Protein AF-A0A946H0Y4-F1 (afdb_monomer_lite)

Structure (mmCIF, N/CA/C/O backbone):
data_AF-A0A946H0Y4-F1
#
_entry.id   AF-A0A946H0Y4-F1
#
loop_
_atom_site.group_PDB
_atom_site.id
_atom_site.type_symbol
_atom_site.label_atom_id
_atom_site.label_alt_id
_atom_site.label_comp_id
_atom_site.label_asym_id
_atom_site.label_entity_id
_atom_site.label_seq_id
_atom_site.pdbx_PDB_ins_code
_atom_site.Cartn_x
_atom_site.Cartn_y
_atom_site.Cartn_z
_atom_site.occupancy
_atom_site.B_iso_or_equiv
_atom_site.auth_seq_id
_atom_site.auth_comp_id
_atom_site.auth_asym_id
_atom_site.auth_atom_id
_atom_site.pdbx_PDB_model_num
ATOM 1 N N . MET A 1 1 ? -4.614 -0.184 -1.882 1.00 82.50 1 MET A N 1
ATOM 2 C CA . MET A 1 1 ? -5.746 0.672 -2.309 1.00 82.50 1 MET A CA 1
ATOM 3 C C . MET A 1 1 ? -6.709 0.758 -1.132 1.00 82.50 1 MET A C 1
ATOM 5 O O . MET A 1 1 ? -7.605 -0.063 -1.031 1.00 82.50 1 MET A O 1
ATOM 9 N N . ASP A 1 2 ? -6.499 1.700 -0.209 1.00 92.94 2 ASP A N 1
ATOM 10 C CA . ASP A 1 2 ? -7.055 1.586 1.157 1.00 92.94 2 ASP A CA 1
ATOM 11 C C . ASP A 1 2 ? -8.310 2.457 1.386 1.00 92.94 2 ASP A C 1
ATOM 13 O O . ASP A 1 2 ? -9.064 2.266 2.343 1.00 92.94 2 ASP A O 1
ATOM 17 N N . PHE A 1 3 ? -8.573 3.414 0.490 1.00 93.12 3 PHE A N 1
ATOM 18 C CA . PHE A 1 3 ? -9.705 4.338 0.607 1.00 93.12 3 PHE A CA 1
ATOM 19 C C . PHE A 1 3 ? -11.061 3.642 0.495 1.00 93.12 3 PHE A C 1
ATOM 21 O O . PHE A 1 3 ? -11.935 3.901 1.312 1.00 93.12 3 PHE A O 1
ATOM 28 N N . TYR A 1 4 ? -11.229 2.731 -0.465 1.00 92.75 4 TYR A N 1
ATOM 29 C CA . TYR A 1 4 ? -12.509 2.062 -0.710 1.00 92.75 4 TYR A CA 1
ATOM 30 C C . TYR A 1 4 ? -13.047 1.286 0.516 1.00 92.75 4 TYR A C 1
ATOM 32 O O . TYR A 1 4 ? -14.135 1.628 0.987 1.00 92.75 4 TYR A O 1
ATOM 40 N N . PRO A 1 5 ? -12.297 0.342 1.133 1.00 91.94 5 PRO A N 1
ATOM 41 C CA . PRO A 1 5 ? -12.724 -0.305 2.382 1.00 91.94 5 PRO A CA 1
ATOM 42 C C . PRO A 1 5 ? -13.009 0.690 3.515 1.00 91.94 5 PRO A C 1
ATOM 44 O O . PRO A 1 5 ? -13.904 0.468 4.333 1.00 91.94 5 PRO A O 1
ATOM 47 N N . THR A 1 6 ? -12.236 1.775 3.583 1.00 93.94 6 THR A N 1
ATOM 48 C CA . THR A 1 6 ? -12.351 2.787 4.640 1.00 93.94 6 THR A CA 1
ATOM 49 C C . THR A 1 6 ? -13.611 3.635 4.489 1.00 93.94 6 THR A C 1
ATOM 51 O O . THR A 1 6 ? -14.281 3.889 5.486 1.00 93.94 6 THR A O 1
ATOM 54 N N . MET A 1 7 ? -13.978 4.018 3.264 1.00 94.44 7 MET A N 1
ATOM 55 C CA . MET A 1 7 ? -15.216 4.751 2.980 1.00 94.44 7 MET A CA 1
ATOM 56 C C . MET A 1 7 ? -16.454 3.895 3.255 1.00 94.44 7 MET A C 1
ATOM 58 O O . MET A 1 7 ? -17.384 4.386 3.886 1.00 94.44 7 MET A O 1
ATOM 62 N N . LEU A 1 8 ? -16.445 2.610 2.870 1.00 93.62 8 LEU A N 1
ATOM 63 C CA . LEU A 1 8 ? -17.530 1.676 3.204 1.00 93.62 8 LEU A CA 1
ATOM 64 C C . LEU A 1 8 ? -17.733 1.579 4.723 1.00 93.62 8 LEU A C 1
ATOM 66 O O . LEU A 1 8 ? -18.848 1.727 5.216 1.00 93.62 8 LEU A O 1
ATOM 70 N N . ALA A 1 9 ? -16.638 1.422 5.475 1.00 92.12 9 ALA A N 1
ATOM 71 C CA . ALA A 1 9 ? -16.685 1.377 6.933 1.00 92.12 9 ALA A CA 1
ATOM 72 C C . ALA A 1 9 ? -17.169 2.697 7.556 1.00 92.12 9 ALA A C 1
ATOM 74 O O . ALA A 1 9 ? -17.923 2.670 8.524 1.00 92.12 9 ALA A O 1
ATOM 75 N N . ALA A 1 10 ? -16.754 3.844 7.011 1.00 94.06 10 ALA A N 1
ATOM 76 C CA . ALA A 1 10 ? -17.194 5.156 7.481 1.00 94.06 10 ALA A CA 1
ATOM 77 C C . ALA A 1 10 ? -18.685 5.409 7.204 1.00 94.06 10 ALA A C 1
ATOM 79 O O . ALA A 1 10 ? -19.350 6.048 8.013 1.00 94.06 10 ALA A O 1
ATOM 80 N N . ALA A 1 11 ? -19.207 4.885 6.093 1.00 95.44 11 ALA A N 1
ATOM 81 C CA . ALA A 1 11 ? -20.615 4.976 5.720 1.00 95.44 11 ALA A CA 1
ATOM 82 C C . ALA A 1 11 ? -21.510 3.925 6.408 1.00 95.44 11 ALA A C 1
ATOM 84 O O . ALA A 1 11 ? -22.726 3.983 6.258 1.00 95.44 11 ALA A O 1
ATOM 85 N N . GLY A 1 12 ? -20.935 2.959 7.137 1.00 94.44 12 GLY A N 1
ATOM 86 C CA . GLY A 1 12 ? -21.692 1.857 7.743 1.00 94.44 12 GLY A CA 1
ATOM 87 C C . GLY A 1 12 ? -22.266 0.869 6.721 1.00 94.44 12 GLY A C 1
ATOM 88 O O . GLY A 1 12 ? -23.284 0.240 6.990 1.00 94.44 12 GLY A O 1
ATOM 89 N N . VAL A 1 13 ? -21.639 0.753 5.547 1.00 94.19 13 VAL A N 1
ATOM 90 C CA . VAL A 1 13 ? -22.084 -0.114 4.448 1.00 94.19 13 VAL A CA 1
ATOM 91 C C . VAL A 1 13 ? -21.235 -1.382 4.404 1.00 94.19 13 VAL A C 1
ATOM 93 O O . VAL A 1 13 ? -20.002 -1.326 4.473 1.00 94.19 13 VAL A O 1
ATOM 96 N N . ASP A 1 14 ? -21.895 -2.527 4.247 1.00 89.69 14 ASP A N 1
ATOM 97 C CA . ASP A 1 14 ? -21.227 -3.817 4.096 1.00 89.69 14 ASP A CA 1
ATOM 98 C C . ASP A 1 14 ? -20.487 -3.940 2.757 1.00 89.69 14 ASP A C 1
ATOM 100 O O . ASP A 1 14 ? -20.855 -3.355 1.737 1.00 89.69 14 ASP A O 1
ATOM 104 N N . GLN A 1 15 ? -19.428 -4.750 2.748 1.00 88.25 15 GLN A N 1
ATOM 105 C CA . GLN A 1 15 ? -18.680 -5.042 1.529 1.00 88.25 15 GLN A CA 1
ATOM 106 C C . GLN A 1 15 ? -19.561 -5.809 0.524 1.00 88.25 15 GLN A C 1
ATOM 108 O O . GLN A 1 15 ? -20.143 -6.838 0.882 1.00 88.25 15 GLN A O 1
ATOM 113 N N . PRO A 1 16 ? -19.607 -5.389 -0.755 1.00 88.56 16 PRO A N 1
ATOM 114 C CA . PRO A 1 16 ? -20.278 -6.158 -1.796 1.00 88.56 16 PRO A CA 1
ATOM 115 C C . PRO A 1 16 ? -19.660 -7.555 -1.940 1.00 88.56 16 PRO A C 1
ATOM 117 O O . PRO A 1 16 ? -18.451 -7.685 -2.133 1.00 88.56 16 PRO A O 1
ATOM 120 N N . LYS A 1 17 ? -20.492 -8.605 -1.915 1.00 87.25 17 LYS A N 1
ATOM 121 C CA . LYS A 1 17 ? -20.043 -10.013 -1.994 1.00 87.25 17 LYS A CA 1
ATOM 122 C C . LYS A 1 17 ? -19.218 -10.336 -3.246 1.00 87.25 17 LYS A C 1
ATOM 124 O O . LYS A 1 17 ? -18.393 -11.239 -3.214 1.00 87.25 17 LYS A O 1
ATOM 129 N N . ASN A 1 18 ? -19.419 -9.581 -4.325 1.00 91.38 18 ASN A N 1
ATOM 130 C CA . ASN A 1 18 ? -18.791 -9.824 -5.624 1.00 91.38 18 ASN A CA 1
ATOM 131 C C . ASN A 1 18 ? -17.521 -8.981 -5.845 1.00 91.38 18 ASN A C 1
ATOM 133 O O . ASN A 1 18 ? -17.053 -8.878 -6.976 1.00 91.38 18 ASN A O 1
ATOM 137 N N . HIS A 1 19 ? -16.987 -8.335 -4.803 1.00 86.69 19 HIS A N 1
ATOM 138 C CA . HIS A 1 19 ? -15.822 -7.461 -4.914 1.00 86.69 19 HIS A CA 1
ATOM 139 C C . HIS A 1 19 ? -14.741 -7.856 -3.904 1.00 86.69 19 HIS A C 1
ATOM 141 O O . HIS A 1 19 ? -14.947 -7.778 -2.691 1.00 86.69 19 HIS A O 1
ATOM 147 N N . THR A 1 20 ? -13.560 -8.225 -4.401 1.00 87.44 20 THR A N 1
ATOM 148 C CA . THR A 1 20 ? -12.388 -8.503 -3.561 1.00 87.44 20 THR A CA 1
ATOM 149 C C . THR A 1 20 ? -11.712 -7.200 -3.157 1.00 87.44 20 THR A C 1
ATOM 151 O O . THR A 1 20 ? -11.207 -6.463 -4.002 1.00 87.44 20 THR A O 1
ATOM 154 N N . LEU A 1 21 ? -11.676 -6.907 -1.859 1.00 85.81 21 LEU A N 1
ATOM 155 C CA . LEU A 1 21 ? -10.944 -5.755 -1.341 1.00 85.81 21 LEU A CA 1
ATOM 156 C C . LEU A 1 21 ? -9.459 -6.093 -1.207 1.00 85.81 21 LEU A C 1
ATOM 158 O O . LEU A 1 21 ? -9.086 -7.002 -0.475 1.00 85.81 21 LEU A O 1
ATOM 162 N N . VAL A 1 22 ? -8.613 -5.322 -1.890 1.00 84.81 22 VAL A N 1
ATOM 163 C CA . VAL A 1 22 ? -7.142 -5.453 -1.842 1.00 84.81 22 VA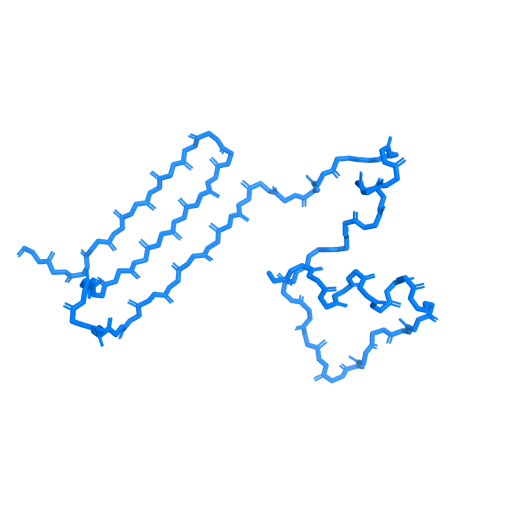L A CA 1
ATOM 164 C C . VAL A 1 22 ? -6.492 -4.514 -0.816 1.00 84.81 22 VAL A C 1
ATOM 166 O O . VAL A 1 22 ? -5.276 -4.518 -0.645 1.00 84.81 22 VAL A O 1
ATOM 169 N N . GLY A 1 23 ? -7.279 -3.646 -0.176 1.00 88.56 23 GLY A N 1
ATOM 170 C CA . GLY A 1 23 ? -6.802 -2.669 0.802 1.00 88.56 23 GLY A CA 1
ATOM 171 C C . GLY A 1 23 ? -7.320 -2.913 2.208 1.00 88.56 23 GLY A C 1
ATOM 172 O O . GLY A 1 23 ? -8.260 -3.675 2.425 1.00 88.56 23 GLY A O 1
ATOM 173 N N . VAL A 1 24 ? -6.728 -2.198 3.160 1.00 90.25 24 VAL A N 1
ATOM 174 C CA .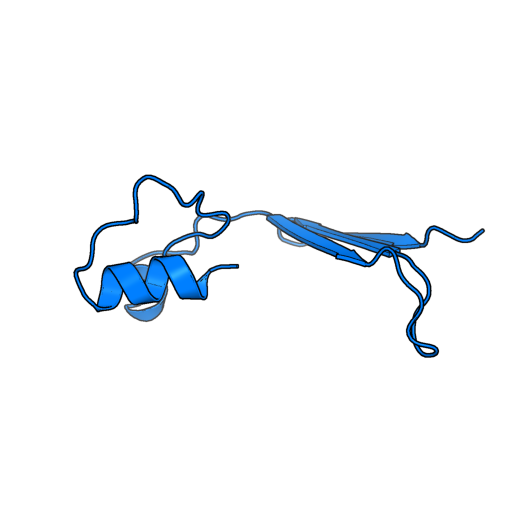 VAL A 1 24 ? -7.077 -2.290 4.583 1.00 90.25 24 VAL A CA 1
ATOM 175 C C . VAL A 1 24 ? -7.905 -1.086 5.029 1.00 90.25 24 VAL A C 1
ATOM 177 O O . VAL A 1 24 ? -7.703 0.035 4.561 1.00 90.25 24 VAL A O 1
ATOM 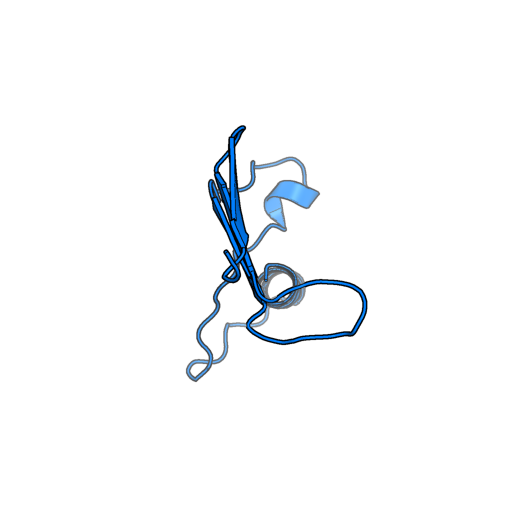180 N N . LYS A 1 25 ? -8.845 -1.307 5.953 1.00 91.00 25 LYS A N 1
ATOM 181 C CA . LYS A 1 25 ? -9.597 -0.225 6.606 1.00 91.00 25 LYS A CA 1
ATOM 182 C C . LYS A 1 25 ? -8.653 0.541 7.536 1.00 91.00 25 LYS A C 1
ATOM 184 O O . LYS A 1 25 ? -8.113 -0.052 8.462 1.00 91.00 25 LYS A O 1
ATOM 189 N N . PHE A 1 26 ? -8.492 1.850 7.346 1.00 93.50 26 PHE A N 1
ATOM 190 C CA . PHE A 1 26 ? -7.623 2.684 8.196 1.00 93.50 26 PHE A CA 1
ATOM 191 C C . PHE A 1 26 ? -8.388 3.726 9.028 1.00 93.50 26 PHE A C 1
ATOM 193 O O . PHE A 1 26 ? -7.787 4.619 9.619 1.00 93.50 26 PHE A O 1
ATOM 200 N N . LEU A 1 27 ? -9.714 3.590 9.147 1.00 93.56 27 LEU A N 1
ATOM 201 C CA . LEU A 1 27 ? -10.536 4.464 9.994 1.00 93.56 27 LEU A CA 1
ATOM 202 C C . LEU A 1 27 ? -10.048 4.533 11.462 1.00 93.56 27 LEU A C 1
ATOM 204 O O . LEU A 1 27 ? -9.998 5.637 12.003 1.00 93.56 27 LEU A O 1
ATOM 208 N N . PRO A 1 28 ? -9.624 3.426 12.113 1.00 92.12 28 PRO A N 1
ATOM 209 C CA . PRO A 1 28 ? -9.056 3.488 13.464 1.00 92.12 28 PRO A CA 1
ATOM 210 C C . PRO A 1 28 ? -7.731 4.261 13.541 1.00 92.12 28 PRO A C 1
ATOM 212 O O . PRO A 1 28 ? -7.448 4.879 14.570 1.00 92.12 28 PRO A O 1
ATOM 215 N N . VAL A 1 29 ? -6.951 4.270 12.451 1.00 94.75 29 VAL A N 1
ATOM 216 C CA . VAL A 1 29 ? -5.709 5.052 12.330 1.00 94.75 29 VAL A CA 1
ATOM 217 C C . VAL A 1 29 ? -6.027 6.543 12.297 1.00 94.75 29 VAL A C 1
ATOM 219 O O . VAL A 1 29 ? -5.402 7.316 13.014 1.00 94.75 29 VAL A O 1
ATOM 222 N N . LEU A 1 30 ? -7.063 6.944 11.551 1.00 93.25 30 LEU A N 1
ATOM 223 C CA . LEU A 1 30 ? -7.536 8.335 11.524 1.00 93.25 30 LEU A CA 1
ATOM 224 C C . LEU A 1 30 ? -8.034 8.818 12.891 1.00 93.25 30 LEU A C 1
ATOM 226 O O . LEU A 1 30 ? -7.905 9.994 13.214 1.00 93.25 30 LEU A O 1
ATOM 230 N N . LYS A 1 31 ? -8.581 7.910 13.705 1.00 94.31 31 LYS A N 1
ATOM 231 C CA . LYS A 1 31 ? -9.020 8.190 15.081 1.00 94.31 31 LYS A CA 1
ATOM 232 C C . LYS A 1 31 ? -7.890 8.101 16.112 1.00 94.31 31 LYS A C 1
ATOM 234 O O . LYS A 1 31 ? -8.153 8.256 17.298 1.00 94.31 31 LYS A O 1
ATOM 239 N N . ASN A 1 32 ? -6.658 7.828 15.681 1.00 94.81 32 ASN A N 1
ATOM 240 C CA . ASN A 1 32 ? -5.497 7.616 16.547 1.00 94.81 32 ASN A CA 1
ATOM 241 C C . ASN A 1 32 ? -5.703 6.501 17.598 1.00 94.81 32 ASN A C 1
ATOM 243 O O . ASN A 1 32 ? -5.170 6.552 18.702 1.00 94.81 32 ASN A O 1
ATOM 247 N N . THR A 1 33 ? -6.509 5.494 17.250 1.00 96.12 33 THR A N 1
ATOM 248 C CA . THR A 1 33 ? -6.863 4.356 18.125 1.00 96.12 33 THR A CA 1
ATOM 249 C C . THR A 1 33 ? -6.155 3.059 17.743 1.00 96.12 33 THR A C 1
ATOM 251 O O . THR A 1 33 ? -6.143 2.113 18.522 1.00 96.12 33 THR A O 1
ATOM 254 N N . ALA A 1 34 ? -5.548 3.006 16.556 1.00 94.38 34 ALA A N 1
ATOM 255 C CA . ALA A 1 34 ? -4.759 1.871 16.093 1.00 94.38 34 ALA A CA 1
ATOM 256 C C . ALA A 1 34 ? -3.660 2.329 15.126 1.00 94.38 34 ALA A C 1
ATOM 258 O O . ALA A 1 34 ? -3.658 3.464 14.648 1.00 94.38 34 ALA A O 1
ATOM 259 N N . LYS A 1 35 ? -2.741 1.418 14.802 1.00 92.06 35 LYS A N 1
ATOM 260 C CA . LYS A 1 35 ? -1.754 1.591 13.728 1.00 92.06 35 LYS A CA 1
ATOM 261 C C . LYS A 1 35 ? -2.224 0.865 12.470 1.00 92.06 35 LYS A C 1
ATOM 263 O O . LYS A 1 35 ? -3.097 0.006 12.537 1.00 92.06 35 LYS A O 1
ATOM 268 N N . ILE A 1 36 ? -1.654 1.216 11.319 1.00 89.81 36 ILE A N 1
ATOM 269 C CA . ILE A 1 36 ? -1.958 0.508 10.076 1.00 89.81 36 ILE A CA 1
ATOM 270 C C . ILE A 1 36 ? -1.353 -0.902 10.116 1.00 89.81 36 ILE A C 1
ATOM 272 O O . ILE A 1 36 ? -0.143 -1.068 10.256 1.00 89.81 36 ILE A O 1
ATOM 276 N N . GLU A 1 37 ? -2.200 -1.920 9.985 1.00 84.12 37 GLU A N 1
ATOM 277 C CA . GLU A 1 37 ? -1.802 -3.333 9.939 1.00 84.12 37 GLU A CA 1
ATOM 278 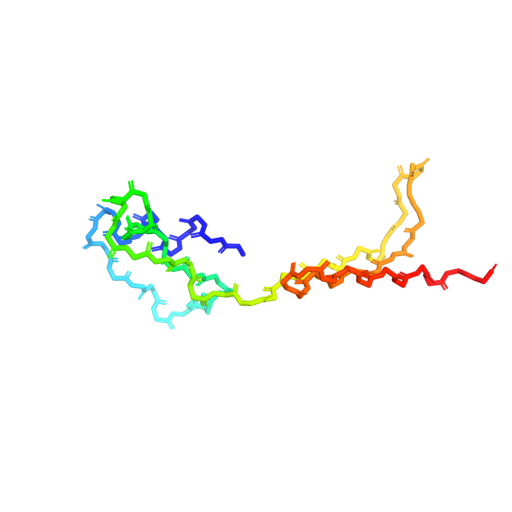C C . GLU A 1 37 ? -1.431 -3.744 8.509 1.00 84.12 37 GLU A C 1
ATOM 280 O O . GLU A 1 37 ? -2.021 -4.637 7.908 1.00 84.12 37 GLU A O 1
ATOM 285 N N . ARG A 1 38 ? -0.475 -3.032 7.910 1.00 89.75 38 ARG A N 1
ATOM 286 C CA . ARG A 1 38 ? 0.069 -3.381 6.596 1.00 89.75 38 ARG A CA 1
ATOM 287 C C . ARG A 1 38 ? 1.558 -3.086 6.574 1.00 89.75 38 ARG A C 1
ATOM 289 O O . ARG A 1 38 ? 1.971 -1.940 6.729 1.00 89.75 38 ARG A O 1
ATOM 296 N N . ASP A 1 39 ? 2.365 -4.120 6.382 1.00 91.75 39 ASP A N 1
ATOM 297 C CA . ASP A 1 39 ? 3.824 -4.004 6.360 1.00 91.75 39 ASP A CA 1
ATOM 298 C C . ASP A 1 39 ? 4.385 -3.706 4.965 1.00 91.75 39 ASP A C 1
ATOM 300 O O . ASP A 1 39 ? 5.498 -3.181 4.865 1.00 91.75 39 ASP A O 1
ATOM 304 N N . THR A 1 40 ? 3.596 -3.985 3.920 1.00 95.06 40 THR A N 1
ATOM 305 C CA . THR A 1 40 ? 4.043 -3.962 2.527 1.00 95.06 40 THR A CA 1
ATOM 306 C C . THR A 1 40 ? 3.086 -3.189 1.607 1.00 95.06 40 THR A C 1
ATOM 308 O O . THR A 1 40 ? 1.863 -3.240 1.757 1.00 95.06 40 THR A O 1
ATOM 311 N N . VAL A 1 41 ? 3.633 -2.428 0.656 1.00 95.50 41 VAL A N 1
ATOM 312 C CA . VAL A 1 41 ? 2.912 -1.803 -0.470 1.00 95.50 41 VAL A CA 1
ATOM 313 C C . VAL A 1 41 ? 3.564 -2.265 -1.772 1.00 95.50 41 VAL A C 1
ATOM 315 O O . VAL A 1 41 ? 4.792 -2.351 -1.837 1.00 95.50 41 VAL A O 1
ATOM 318 N N . TYR A 1 42 ? 2.752 -2.482 -2.802 1.00 96.31 42 TYR A N 1
ATOM 319 C CA . TYR A 1 42 ? 3.191 -2.923 -4.121 1.00 96.31 42 TYR A CA 1
ATOM 320 C C . TYR A 1 42 ? 2.838 -1.886 -5.187 1.00 96.31 42 TYR A C 1
ATOM 322 O O . TYR A 1 42 ?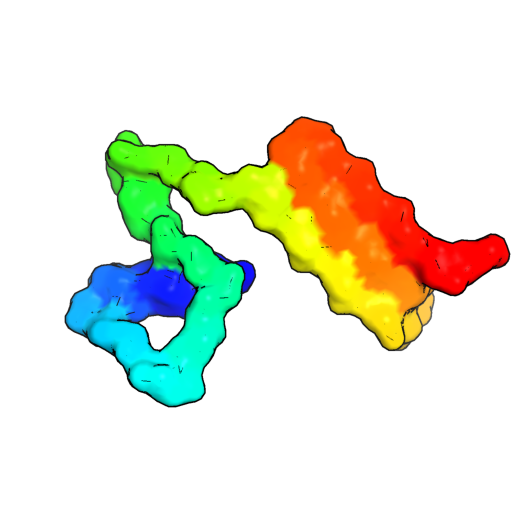 1.766 -1.276 -5.139 1.00 96.31 42 TYR A O 1
ATOM 330 N N . TRP A 1 43 ? 3.725 -1.743 -6.164 1.00 96.31 43 TRP A N 1
ATOM 331 C CA . TRP A 1 43 ? 3.499 -1.043 -7.421 1.00 96.31 43 TRP A CA 1
ATOM 332 C C . TRP A 1 43 ? 3.939 -1.949 -8.559 1.00 96.31 43 TRP A C 1
ATOM 334 O O . TRP A 1 43 ? 5.000 -2.568 -8.488 1.00 96.31 43 TRP A O 1
ATOM 344 N N . HIS A 1 44 ? 3.134 -1.988 -9.610 1.00 96.00 44 HIS A N 1
ATOM 345 C CA . HIS A 1 44 ? 3.461 -2.657 -10.854 1.00 96.00 44 HIS A CA 1
ATOM 346 C C . HIS A 1 44 ? 3.095 -1.706 -11.987 1.00 96.00 44 HIS A C 1
ATOM 348 O O . HIS A 1 44 ? 1.935 -1.308 -12.108 1.00 96.00 44 HIS A O 1
ATOM 354 N N . PHE A 1 45 ? 4.094 -1.295 -12.758 1.00 95.56 45 PHE A N 1
ATOM 355 C CA . PHE A 1 45 ? 3.955 -0.341 -13.848 1.00 95.56 45 PHE A CA 1
ATOM 356 C C . PHE A 1 45 ? 4.554 -0.950 -15.124 1.00 95.56 45 PHE A C 1
ATOM 358 O O . PHE A 1 45 ? 5.709 -0.691 -15.450 1.00 95.56 45 PHE A O 1
ATOM 365 N N . PRO A 1 46 ? 3.803 -1.815 -15.834 1.00 94.69 46 PRO A N 1
ATOM 366 C CA . PRO A 1 46 ? 4.301 -2.567 -16.985 1.00 94.69 46 PRO A CA 1
ATOM 367 C C . PRO A 1 46 ? 4.134 -1.795 -18.304 1.00 94.69 46 PRO A C 1
ATOM 369 O O . PRO A 1 46 ? 3.779 -2.376 -19.328 1.00 94.69 46 PRO A O 1
ATOM 372 N N . CYS A 1 47 ? 4.297 -0.473 -18.289 1.00 92.94 47 CYS A N 1
ATOM 373 C CA . CYS A 1 47 ? 4.092 0.354 -19.472 1.00 92.94 47 CYS A CA 1
ATOM 374 C C . CYS A 1 47 ? 5.062 1.534 -19.530 1.00 92.94 47 CYS A C 1
ATOM 376 O O . CYS A 1 47 ? 5.682 1.905 -18.538 1.00 92.94 47 CYS A O 1
ATOM 378 N N . TYR A 1 48 ? 5.182 2.106 -20.726 1.00 91.50 48 TYR A N 1
ATOM 379 C CA . TYR A 1 48 ? 5.943 3.321 -20.987 1.00 91.50 48 TYR A CA 1
ATOM 380 C C . TYR A 1 48 ? 5.008 4.528 -20.949 1.00 91.50 48 TYR A C 1
ATOM 382 O O . TYR A 1 48 ? 3.940 4.498 -21.562 1.00 91.50 48 TYR A O 1
ATOM 390 N N . ASP A 1 49 ? 5.429 5.610 -20.297 1.00 86.88 49 ASP A N 1
ATOM 391 C CA . ASP A 1 49 ? 4.717 6.899 -20.328 1.00 86.88 49 ASP A CA 1
ATOM 392 C C . ASP A 1 49 ? 5.581 8.066 -20.847 1.00 86.88 49 ASP A C 1
ATOM 394 O O . ASP A 1 49 ? 5.186 9.231 -20.775 1.00 86.88 49 ASP A O 1
ATOM 398 N N . GLY A 1 50 ? 6.773 7.756 -21.371 1.00 83.38 50 GLY A N 1
ATOM 399 C CA . GLY A 1 50 ? 7.754 8.733 -21.852 1.00 83.38 50 GLY A CA 1
ATOM 400 C C . GLY A 1 50 ? 8.532 9.460 -20.747 1.00 83.38 50 GLY A C 1
ATOM 401 O O . GLY A 1 50 ? 9.389 10.283 -21.059 1.00 83.38 50 GLY A O 1
ATOM 402 N N . ARG A 1 51 ? 8.250 9.182 -19.468 1.00 85.69 51 ARG A N 1
ATOM 403 C CA . ARG A 1 51 ? 8.935 9.754 -18.295 1.00 85.69 51 ARG A CA 1
ATOM 404 C C . ARG A 1 51 ? 9.494 8.689 -17.352 1.00 85.69 51 ARG A C 1
ATOM 406 O O . ARG A 1 51 ? 10.349 9.015 -16.532 1.00 85.69 51 ARG A O 1
ATOM 413 N N . ALA A 1 52 ? 9.027 7.450 -17.464 1.00 86.19 52 ALA A N 1
ATOM 414 C CA . ALA A 1 52 ? 9.524 6.305 -16.720 1.00 86.19 52 ALA A CA 1
ATOM 415 C C . ALA A 1 52 ? 9.559 5.037 -17.585 1.00 86.19 52 ALA A C 1
ATOM 417 O O . ALA A 1 52 ? 8.710 4.836 -18.459 1.00 86.19 52 ALA A O 1
ATOM 418 N N . ASN A 1 53 ? 10.529 4.172 -17.282 1.00 92.25 53 ASN A N 1
ATOM 419 C CA . ASN A 1 53 ? 10.617 2.831 -17.848 1.00 92.25 53 ASN A CA 1
ATOM 420 C C . ASN A 1 53 ? 9.703 1.867 -17.072 1.00 92.25 53 ASN A C 1
ATOM 422 O O . ASN A 1 53 ? 9.462 2.075 -15.869 1.00 92.25 53 ASN A O 1
ATOM 426 N N . PRO A 1 54 ? 9.224 0.795 -17.726 1.00 96.38 54 PRO A N 1
ATOM 427 C CA . PRO A 1 54 ? 8.491 -0.268 -17.068 1.00 96.38 54 PRO A CA 1
ATOM 428 C C . PRO A 1 54 ? 9.243 -0.791 -15.843 1.00 96.38 54 PRO A C 1
ATOM 430 O O . PRO A 1 54 ? 10.434 -1.104 -15.895 1.00 96.38 54 PRO A O 1
ATOM 433 N N . SER A 1 55 ? 8.546 -0.845 -14.714 1.00 96.62 55 SER A N 1
ATOM 434 C CA . SER A 1 55 ? 9.149 -1.218 -13.440 1.00 96.62 55 SER A CA 1
ATOM 435 C C . SER A 1 55 ? 8.126 -1.745 -12.443 1.00 96.62 55 SER A C 1
ATOM 437 O O . SER A 1 55 ? 6.919 -1.506 -12.538 1.00 96.62 55 SER A O 1
ATOM 439 N N . SER A 1 56 ? 8.622 -2.459 -11.438 1.00 97.69 56 SER A N 1
ATOM 440 C CA . SER A 1 56 ? 7.869 -2.801 -10.235 1.00 97.69 56 SER A CA 1
ATOM 441 C C . SER A 1 56 ? 8.582 -2.290 -8.998 1.00 97.69 56 SER A C 1
ATOM 443 O O . SER A 1 56 ? 9.803 -2.151 -8.962 1.00 97.69 56 SER A O 1
ATOM 445 N N . ALA A 1 57 ? 7.812 -1.998 -7.956 1.00 97.56 57 ALA A N 1
ATOM 446 C CA . ALA A 1 57 ? 8.374 -1.601 -6.679 1.00 97.56 57 ALA A CA 1
ATOM 447 C C . ALA A 1 57 ? 7.633 -2.255 -5.520 1.00 97.56 57 ALA A C 1
ATOM 449 O O . ALA A 1 57 ? 6.410 -2.399 -5.527 1.00 97.56 57 ALA A O 1
ATOM 450 N N . ILE A 1 58 ? 8.392 -2.586 -4.482 1.00 98.12 58 ILE A N 1
ATOM 451 C CA . ILE A 1 58 ? 7.871 -3.092 -3.217 1.00 98.12 58 ILE A CA 1
ATOM 452 C C . ILE A 1 58 ? 8.426 -2.210 -2.107 1.00 98.12 58 ILE A C 1
ATOM 454 O O . ILE A 1 58 ? 9.632 -1.991 -2.014 1.00 98.12 58 ILE A O 1
ATOM 458 N N . ARG A 1 59 ? 7.553 -1.696 -1.240 1.00 97.56 59 ARG A N 1
ATOM 459 C CA . ARG A 1 59 ? 7.953 -1.030 0.005 1.00 97.56 59 ARG A CA 1
ATOM 460 C C . ARG A 1 59 ? 7.561 -1.926 1.162 1.00 97.56 59 ARG A C 1
ATOM 462 O O . ARG A 1 59 ? 6.371 -2.055 1.415 1.00 97.56 59 ARG A O 1
ATOM 469 N N . MET A 1 60 ? 8.541 -2.466 1.880 1.00 97.12 60 MET A N 1
ATOM 470 C CA . MET A 1 60 ? 8.330 -3.242 3.099 1.00 97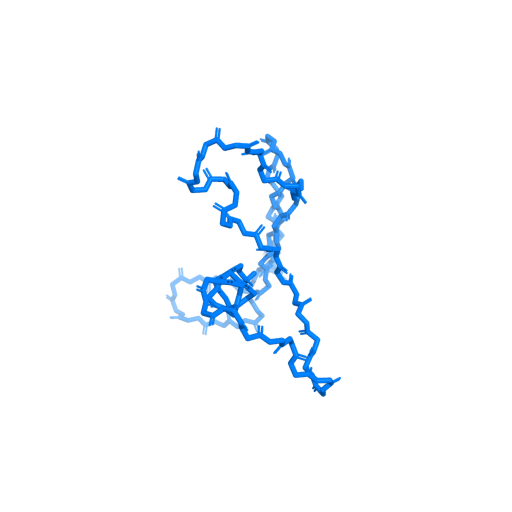.12 60 MET A CA 1
ATOM 471 C C . MET A 1 60 ? 8.979 -2.524 4.283 1.00 97.12 60 MET A C 1
ATOM 473 O O . MET A 1 60 ? 10.204 -2.479 4.410 1.00 97.12 60 MET A O 1
ATOM 477 N N . ARG A 1 61 ? 8.157 -1.947 5.166 1.00 93.50 61 ARG A N 1
ATOM 478 C CA . ARG A 1 61 ? 8.604 -1.131 6.312 1.00 93.50 61 ARG A CA 1
ATOM 479 C C . ARG A 1 61 ? 9.641 -0.068 5.904 1.00 93.50 61 ARG A C 1
ATOM 481 O O . ARG A 1 61 ? 9.295 0.918 5.253 1.00 93.50 61 ARG A O 1
ATOM 488 N N . ASN A 1 62 ? 10.905 -0.274 6.281 1.00 96.38 62 ASN A N 1
ATOM 489 C CA . ASN A 1 62 ? 12.018 0.646 6.045 1.00 96.38 62 ASN A CA 1
ATOM 490 C C . ASN A 1 62 ? 12.713 0.423 4.695 1.00 96.38 62 ASN A C 1
ATOM 492 O O . ASN A 1 62 ? 13.448 1.299 4.239 1.00 96.38 62 ASN A O 1
ATOM 496 N N . TRP A 1 63 ? 12.442 -0.698 4.029 1.00 97.69 63 TRP A N 1
ATOM 497 C CA . TRP A 1 63 ? 13.082 -1.102 2.782 1.00 97.69 63 TRP A CA 1
ATOM 498 C C . TRP A 1 63 ? 12.198 -0.806 1.579 1.00 97.69 63 TRP A C 1
ATOM 500 O O . TRP A 1 63 ? 10.980 -0.975 1.632 1.00 97.69 63 TRP A O 1
ATOM 510 N N . LYS A 1 64 ? 12.813 -0.346 0.487 1.00 98.12 64 LYS A N 1
ATOM 511 C CA . LYS A 1 64 ? 12.171 -0.214 -0.822 1.00 98.12 64 LYS A CA 1
ATOM 512 C C . LYS A 1 64 ? 13.024 -0.951 -1.851 1.00 98.12 64 LYS A C 1
ATOM 514 O O . LYS A 1 64 ? 14.197 -0.624 -1.986 1.00 98.12 64 LYS A O 1
ATOM 519 N N . LEU A 1 65 ? 12.424 -1.906 -2.550 1.00 98.06 65 LEU A N 1
ATOM 520 C CA . LEU A 1 65 ? 12.988 -2.559 -3.726 1.00 98.06 65 LEU A CA 1
ATOM 521 C C . LEU A 1 65 ? 12.349 -1.942 -4.971 1.00 98.06 65 LEU A C 1
ATOM 523 O O . LEU A 1 65 ? 11.143 -1.682 -4.976 1.00 98.06 65 LEU A O 1
ATOM 527 N N . ILE A 1 66 ? 13.157 -1.699 -5.997 1.00 97.00 66 ILE A N 1
ATOM 528 C CA . ILE A 1 66 ? 12.714 -1.259 -7.318 1.00 97.00 66 ILE A CA 1
ATOM 529 C C . ILE A 1 66 ? 13.391 -2.179 -8.327 1.00 97.00 66 ILE A C 1
ATOM 531 O O . ILE A 1 66 ? 14.610 -2.316 -8.299 1.00 97.00 66 ILE A O 1
ATOM 535 N N . GLU A 1 67 ? 12.591 -2.796 -9.184 1.00 96.62 67 GLU A N 1
ATOM 536 C CA . GLU A 1 67 ? 13.035 -3.573 -10.334 1.00 96.62 67 GLU A CA 1
ATOM 537 C C . GLU A 1 67 ? 12.657 -2.784 -11.585 1.00 96.62 67 GLU A C 1
ATOM 539 O O . GLU A 1 67 ? 11.477 -2.510 -11.811 1.00 96.62 67 GLU A O 1
ATOM 544 N N . ILE A 1 68 ? 13.659 -2.374 -12.356 1.00 95.44 68 ILE A N 1
ATOM 545 C CA . ILE A 1 68 ? 13.472 -1.807 -13.691 1.00 95.44 68 ILE A CA 1
ATOM 546 C C . ILE A 1 68 ? 13.599 -2.987 -14.650 1.00 95.44 68 ILE A C 1
ATOM 548 O O . ILE A 1 68 ? 14.550 -3.750 -14.537 1.00 95.44 68 ILE A O 1
ATOM 552 N N . PHE A 1 69 ? 12.623 -3.178 -15.535 1.00 94.44 69 PHE A N 1
ATOM 553 C CA . PHE A 1 69 ? 12.585 -4.353 -16.418 1.00 94.44 69 PHE A CA 1
ATOM 554 C C . PHE A 1 69 ? 13.541 -4.259 -17.611 1.00 94.44 69 PHE A C 1
ATOM 556 O O . PHE A 1 69 ? 13.611 -5.178 -18.422 1.00 94.44 69 PHE A O 1
ATOM 563 N N . GLU A 1 70 ? 14.221 -3.128 -17.735 1.00 86.06 70 GLU A N 1
ATOM 564 C CA . GLU A 1 70 ? 15.226 -2.869 -18.752 1.00 86.06 70 GLU A CA 1
ATOM 565 C C . GLU A 1 70 ? 16.614 -3.017 -18.133 1.00 86.06 70 GLU A C 1
ATOM 567 O O . GLU A 1 70 ? 16.827 -2.573 -17.000 1.00 86.06 70 GLU A O 1
ATOM 572 N N . ASP A 1 71 ? 17.520 -3.627 -18.895 1.00 74.00 71 ASP A N 1
ATOM 573 C CA . ASP A 1 71 ? 18.936 -3.806 -18.556 1.00 74.00 71 ASP A CA 1
ATOM 574 C C . ASP A 1 71 ? 19.780 -2.567 -18.904 1.00 74.00 71 ASP A C 1
ATOM 576 O O . ASP A 1 71 ? 19.611 -2.017 -20.022 1.00 74.00 71 ASP A O 1
#

Sequence (71 aa):
MDFYPTMLAAAGVDQPKNHTLVGVKFLPVLKNTAKIERDTVYWHFPCYDGRANPSSAIRMRNWKLIEIFED

pLDDT: mean 92.34, std 4.56, range [74.0, 98.12]

Secondary structure (DSSP, 8-state):
--HHHHHHHHHTPPPPTT----S---HHHHTTSS-----EEEEEE-S--SSS-SEEEEEETTEEEEEES--

Radius of gyration: 16.04 Å; chains: 1; bounding box: 41×20×40 Å

Foldseek 3Di:
DAVVVQVCVVVVHDDDPPDDDPHHHCVCVVVVNDDDPDQKDKDFAQDDPPPDAGWIWMHGHPDIDIGHPDD